Protein AF-A0A259I8E3-F1 (afdb_monomer_lite)

Structure (mmCIF, N/CA/C/O backbone):
data_AF-A0A259I8E3-F1
#
_entry.id   AF-A0A259I8E3-F1
#
loop_
_atom_site.group_PDB
_atom_site.id
_atom_site.type_symbol
_atom_site.label_atom_id
_atom_site.label_alt_id
_atom_site.label_comp_id
_atom_site.label_asym_id
_atom_site.label_entity_id
_atom_site.label_seq_id
_atom_site.pdbx_PDB_ins_code
_atom_site.Cartn_x
_atom_site.Cartn_y
_atom_site.Cartn_z
_atom_site.occupancy
_atom_site.B_iso_or_equiv
_atom_site.auth_seq_id
_atom_site.auth_comp_id
_atom_site.auth_asym_id
_atom_site.auth_atom_id
_atom_site.pdbx_PDB_model_num
ATOM 1 N N . MET A 1 1 ? -25.825 13.264 4.533 1.00 44.47 1 MET A N 1
ATOM 2 C CA . MET A 1 1 ? -25.294 13.518 3.176 1.00 44.47 1 MET A CA 1
ATOM 3 C C . MET A 1 1 ? -23.779 13.577 3.262 1.00 44.47 1 MET A C 1
ATOM 5 O O . MET A 1 1 ? -23.244 14.510 3.837 1.00 44.47 1 MET A O 1
ATOM 9 N N . THR A 1 2 ? -23.098 12.535 2.793 1.00 41.47 2 THR A N 1
ATOM 10 C CA . THR A 1 2 ? -21.630 12.420 2.775 1.00 41.47 2 THR A CA 1
ATOM 11 C C . THR A 1 2 ? -21.203 12.245 1.321 1.00 41.47 2 THR A C 1
ATOM 13 O O . THR A 1 2 ? -21.845 11.453 0.628 1.00 41.47 2 THR A O 1
ATOM 16 N N . PRO A 1 3 ? -20.190 12.980 0.834 1.00 46.59 3 PRO A N 1
ATOM 17 C CA . PRO A 1 3 ? -19.859 13.027 -0.584 1.00 46.59 3 PRO A CA 1
ATOM 18 C C . PRO A 1 3 ? -19.571 11.626 -1.136 1.00 46.59 3 PRO A C 1
ATOM 20 O O . PRO A 1 3 ? -18.893 10.804 -0.517 1.00 46.59 3 PRO A O 1
ATOM 23 N N . SER A 1 4 ? -20.162 11.377 -2.301 1.00 54.19 4 SER A N 1
ATOM 24 C CA . SER A 1 4 ? -20.303 10.119 -3.032 1.00 54.19 4 SER A CA 1
ATOM 25 C C . SER A 1 4 ? -19.005 9.654 -3.699 1.00 54.19 4 SER A C 1
ATOM 27 O O . SER A 1 4 ? -18.951 9.439 -4.911 1.00 54.19 4 SER A O 1
ATOM 29 N N . LEU A 1 5 ? -17.941 9.454 -2.920 1.00 64.31 5 LEU A N 1
ATOM 30 C CA . LEU A 1 5 ? -16.776 8.735 -3.431 1.00 64.31 5 LEU A CA 1
ATOM 31 C C . LEU A 1 5 ? -17.202 7.303 -3.762 1.00 64.31 5 LEU A C 1
ATOM 33 O O . LEU A 1 5 ? -17.514 6.505 -2.875 1.00 64.31 5 LEU A O 1
ATOM 37 N N . LYS A 1 6 ? -17.254 6.988 -5.061 1.00 78.44 6 LYS A N 1
ATOM 38 C CA . LYS A 1 6 ? -17.528 5.631 -5.527 1.00 78.44 6 LYS A CA 1
ATOM 39 C C . LYS A 1 6 ? -16.496 4.679 -4.909 1.00 78.44 6 LYS A C 1
ATOM 41 O O . LYS A 1 6 ? -15.305 4.994 -4.935 1.00 78.44 6 LYS A O 1
ATOM 46 N N . PRO A 1 7 ? -16.917 3.498 -4.423 1.00 77.44 7 PRO A N 1
ATOM 47 C CA . PRO A 1 7 ? -16.015 2.510 -3.824 1.00 77.44 7 PRO A CA 1
ATOM 48 C C . PRO A 1 7 ? -14.822 2.173 -4.731 1.00 77.44 7 PRO A C 1
ATOM 50 O O . PRO A 1 7 ? -13.697 2.019 -4.271 1.00 77.44 7 PRO A O 1
ATOM 53 N N . GLN A 1 8 ? -15.052 2.184 -6.045 1.00 85.38 8 GLN A N 1
ATOM 54 C CA . GLN A 1 8 ? -14.040 1.935 -7.064 1.00 85.38 8 GLN A CA 1
ATOM 55 C C . GLN A 1 8 ? -12.815 2.863 -6.971 1.00 85.38 8 GLN A C 1
ATOM 57 O O . GLN A 1 8 ? -11.714 2.438 -7.310 1.00 85.38 8 GLN A O 1
ATOM 62 N N . HIS A 1 9 ? -12.963 4.107 -6.497 1.00 89.94 9 HIS A N 1
ATOM 63 C CA . HIS A 1 9 ? -11.827 5.025 -6.353 1.00 89.94 9 HIS A CA 1
ATOM 64 C C . HIS A 1 9 ? -10.797 4.519 -5.341 1.00 89.94 9 HIS A C 1
ATOM 66 O O . HIS A 1 9 ? -9.601 4.674 -5.569 1.00 89.94 9 HIS A O 1
ATOM 72 N N . PHE A 1 10 ? -11.238 3.868 -4.261 1.00 91.38 10 PHE A N 1
ATOM 73 C CA . PHE A 1 10 ? -10.323 3.282 -3.284 1.00 91.38 10 PHE A CA 1
ATOM 74 C C . PHE A 1 10 ? -9.588 2.076 -3.867 1.00 91.38 10 PHE A C 1
ATOM 76 O O . PHE A 1 10 ? -8.391 1.926 -3.641 1.00 91.38 10 PHE A O 1
ATOM 83 N N . THR A 1 11 ? -10.260 1.257 -4.682 1.00 92.44 11 THR A N 1
ATOM 84 C CA . THR A 1 11 ? -9.597 0.156 -5.392 1.00 92.44 11 THR A CA 1
ATOM 85 C C . THR A 1 11 ? -8.514 0.664 -6.341 1.00 92.44 11 THR A C 1
ATOM 87 O O . THR A 1 11 ? -7.404 0.137 -6.333 1.00 92.44 11 THR A O 1
ATOM 90 N N . TRP A 1 12 ? -8.806 1.716 -7.113 1.00 93.50 12 TRP A N 1
ATOM 91 C CA . TRP A 1 12 ? -7.814 2.357 -7.979 1.00 93.50 12 TRP A CA 1
ATOM 92 C C . TRP A 1 12 ? -6.649 2.941 -7.183 1.00 93.50 12 TRP A C 1
ATOM 94 O O . TRP A 1 12 ? -5.503 2.753 -7.574 1.00 93.50 12 TRP A O 1
ATOM 104 N N . LEU A 1 13 ? -6.917 3.589 -6.045 1.00 93.81 13 LEU A N 1
ATOM 105 C CA . LEU A 1 13 ? -5.877 4.132 -5.169 1.00 93.81 13 LEU A CA 1
ATOM 106 C C . LEU A 1 13 ? -4.908 3.044 -4.683 1.00 93.81 13 LEU A C 1
ATOM 108 O O . LEU A 1 13 ? -3.696 3.228 -4.757 1.00 93.81 13 LEU A O 1
ATOM 112 N N . ILE A 1 14 ? -5.439 1.903 -4.235 1.00 93.69 14 ILE A N 1
ATOM 113 C CA . ILE A 1 14 ? -4.629 0.757 -3.801 1.00 93.69 14 ILE A CA 1
ATOM 114 C C . ILE A 1 14 ? -3.843 0.190 -4.984 1.00 93.69 14 ILE A C 1
ATOM 116 O O . ILE A 1 14 ? -2.644 -0.054 -4.869 1.00 93.69 14 ILE A O 1
ATOM 120 N N . PHE A 1 15 ? -4.493 0.019 -6.137 1.00 94.25 15 PHE A N 1
ATOM 121 C CA . PHE A 1 15 ? -3.838 -0.466 -7.348 1.00 94.25 15 PHE A CA 1
ATOM 122 C C . PHE A 1 15 ? -2.686 0.449 -7.792 1.00 94.25 15 PHE A C 1
ATOM 124 O O . PHE A 1 15 ? -1.629 -0.047 -8.181 1.00 94.25 15 PHE A O 1
ATOM 131 N N . PHE A 1 16 ? -2.834 1.771 -7.657 1.00 93.50 16 PHE A N 1
ATOM 132 C CA . PHE A 1 16 ? -1.779 2.726 -7.991 1.00 93.50 16 PHE A CA 1
ATOM 133 C C . PHE A 1 16 ? -0.502 2.535 -7.170 1.00 93.50 16 PHE A C 1
ATOM 135 O O . PHE A 1 16 ? 0.575 2.793 -7.701 1.00 93.50 16 PHE A O 1
ATOM 142 N N . CYS A 1 17 ? -0.566 2.030 -5.932 1.00 91.38 17 CYS A N 1
ATOM 143 C CA . CYS A 1 17 ? 0.650 1.687 -5.184 1.00 91.38 17 CYS A CA 1
ATOM 144 C C . CYS A 1 17 ? 1.496 0.630 -5.900 1.00 91.38 17 CYS A C 1
ATOM 146 O O . CYS A 1 17 ? 2.721 0.717 -5.887 1.00 91.38 17 CYS A O 1
ATOM 148 N N . PHE A 1 18 ? 0.849 -0.346 -6.534 1.00 90.75 18 PHE A N 1
ATOM 149 C CA . PHE A 1 18 ? 1.530 -1.406 -7.271 1.00 90.75 18 PHE A CA 1
ATOM 150 C C . PHE A 1 18 ? 1.927 -0.937 -8.667 1.00 90.75 18 PHE A C 1
ATOM 152 O O . PHE A 1 18 ? 3.056 -1.161 -9.086 1.00 90.75 18 PHE A O 1
ATOM 159 N N . LEU A 1 19 ? 1.048 -0.209 -9.359 1.00 90.31 19 LEU A N 1
ATOM 160 C CA . LEU A 1 19 ? 1.354 0.331 -10.683 1.00 90.31 19 LEU A CA 1
ATOM 161 C C . LEU A 1 19 ? 2.549 1.295 -10.654 1.00 90.31 19 LEU A C 1
ATOM 163 O O . LEU A 1 19 ? 3.373 1.281 -11.563 1.00 90.31 19 LEU A O 1
ATOM 167 N N . LEU A 1 20 ? 2.658 2.117 -9.604 1.00 88.69 20 LEU A N 1
ATOM 168 C CA . LEU A 1 20 ? 3.737 3.093 -9.441 1.00 88.69 20 LEU A CA 1
ATOM 169 C C . LEU A 1 20 ? 5.006 2.510 -8.806 1.00 88.69 20 LEU A C 1
ATOM 171 O O . LEU A 1 20 ? 6.003 3.223 -8.693 1.00 88.69 20 LEU A O 1
ATOM 175 N N . PHE A 1 21 ? 4.998 1.229 -8.430 1.00 86.06 21 PHE A N 1
ATOM 176 C CA . PHE A 1 21 ? 6.150 0.526 -7.861 1.00 86.06 21 PHE A CA 1
ATOM 177 C C . PHE A 1 21 ? 7.454 0.647 -8.675 1.00 86.06 21 PHE A C 1
ATOM 179 O O . PHE A 1 21 ? 8.511 0.824 -8.063 1.00 86.06 21 PHE A O 1
ATOM 186 N N . PRO A 1 22 ? 7.436 0.631 -10.024 1.00 82.81 22 PRO A N 1
ATOM 187 C CA . PRO A 1 22 ? 8.652 0.826 -10.813 1.00 82.81 22 PRO A CA 1
ATOM 188 C C . PRO A 1 22 ? 9.291 2.213 -10.598 1.00 82.81 22 PRO A C 1
ATOM 190 O O . PRO A 1 22 ? 10.515 2.360 -10.667 1.00 82.81 22 PRO A O 1
ATOM 193 N N . PHE A 1 23 ? 8.497 3.235 -10.264 1.00 82.62 23 PHE A N 1
ATOM 194 C CA . PHE A 1 23 ? 8.886 4.646 -10.306 1.00 82.62 23 PHE A CA 1
ATOM 195 C C . PHE A 1 23 ? 9.355 5.190 -8.946 1.00 82.62 23 PHE A C 1
ATOM 197 O O . PHE A 1 23 ? 8.720 6.063 -8.361 1.00 82.62 23 PHE A O 1
ATOM 204 N N . LYS A 1 24 ? 10.503 4.715 -8.445 1.00 78.94 24 LYS A N 1
ATOM 205 C CA . LYS A 1 24 ? 11.202 5.236 -7.242 1.00 78.94 24 LYS A CA 1
ATOM 206 C C . LYS A 1 24 ? 10.238 5.593 -6.085 1.00 78.94 24 LYS A C 1
ATOM 208 O O . LYS A 1 24 ? 9.607 4.714 -5.509 1.00 78.94 24 LYS A O 1
ATOM 213 N N . ARG A 1 25 ? 10.137 6.881 -5.726 1.00 81.38 25 ARG A N 1
ATOM 214 C CA . ARG A 1 25 ? 9.323 7.395 -4.608 1.00 81.38 25 ARG A CA 1
ATOM 215 C C . ARG A 1 25 ? 7.849 7.629 -4.947 1.00 81.38 25 ARG A C 1
ATOM 217 O O . ARG A 1 25 ? 7.092 8.000 -4.060 1.00 81.38 25 ARG A O 1
ATOM 224 N N . SER A 1 26 ? 7.406 7.394 -6.179 1.00 86.94 26 SER A N 1
ATOM 225 C CA . SER A 1 26 ? 6.028 7.690 -6.596 1.00 86.94 26 SER A CA 1
ATOM 226 C C . SER A 1 26 ? 4.974 6.920 -5.796 1.00 86.94 26 SER A C 1
ATOM 228 O O . SER A 1 26 ? 3.872 7.424 -5.604 1.00 86.94 26 SER A O 1
ATOM 230 N N . VAL A 1 27 ? 5.320 5.745 -5.256 1.00 87.38 27 VAL A N 1
ATOM 231 C CA . VAL A 1 27 ? 4.448 4.952 -4.367 1.00 87.38 27 VAL A CA 1
ATOM 232 C C . VAL A 1 27 ? 4.122 5.680 -3.059 1.00 87.38 27 VAL A C 1
ATOM 234 O O . VAL A 1 27 ? 3.090 5.407 -2.444 1.00 87.38 27 VAL A O 1
ATOM 237 N N . GLU A 1 28 ? 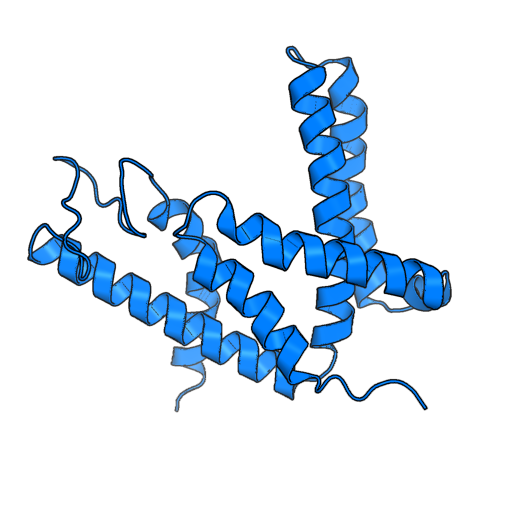4.955 6.630 -2.626 1.00 88.94 28 GLU A N 1
ATOM 238 C CA . GLU A 1 28 ? 4.715 7.377 -1.391 1.00 88.94 28 GLU A CA 1
ATOM 239 C C . GLU A 1 28 ? 3.444 8.231 -1.476 1.00 88.94 28 GLU A C 1
ATOM 241 O O . GLU A 1 28 ? 2.763 8.375 -0.467 1.00 88.94 28 GLU A O 1
ATOM 246 N N . LEU A 1 29 ? 3.069 8.735 -2.657 1.00 91.88 29 LEU A N 1
ATOM 247 C CA . LEU A 1 29 ? 1.869 9.563 -2.828 1.00 91.88 29 LEU A CA 1
ATOM 248 C C . LEU A 1 29 ? 0.561 8.810 -2.532 1.00 91.88 29 LEU A C 1
ATOM 250 O O . LEU A 1 29 ? -0.150 9.221 -1.610 1.00 91.88 29 LEU A O 1
ATOM 254 N N . PRO A 1 30 ? 0.213 7.713 -3.241 1.00 93.75 30 PRO A N 1
ATOM 255 C CA . PRO A 1 30 ? -1.006 6.971 -2.934 1.00 93.75 30 PRO A CA 1
ATOM 256 C C . PRO A 1 30 ? -0.972 6.406 -1.511 1.00 93.75 30 PRO A C 1
ATOM 258 O O . PRO A 1 30 ? -1.994 6.401 -0.828 1.00 93.75 30 PRO A O 1
ATOM 261 N N . LEU A 1 31 ? 0.209 6.023 -1.016 1.00 94.06 31 LEU A N 1
ATOM 262 C CA . LEU A 1 31 ? 0.365 5.566 0.357 1.00 94.06 31 LEU A CA 1
ATOM 263 C C . LEU A 1 31 ? 0.031 6.659 1.381 1.00 94.06 31 LEU A C 1
ATOM 265 O O . LEU A 1 31 ? -0.709 6.386 2.320 1.00 94.06 31 LEU A O 1
ATOM 269 N N . LEU A 1 32 ? 0.532 7.885 1.206 1.00 94.50 32 LEU A N 1
ATOM 270 C CA . LEU A 1 32 ? 0.233 9.011 2.096 1.00 94.50 32 LEU A CA 1
ATOM 271 C C . LEU A 1 32 ? -1.264 9.328 2.112 1.00 94.50 32 LEU A C 1
ATOM 273 O O . LEU A 1 32 ? -1.829 9.541 3.185 1.00 94.50 32 LEU A O 1
ATOM 277 N N . ILE A 1 33 ? -1.921 9.291 0.949 1.00 95.50 33 ILE A N 1
ATOM 278 C CA . ILE A 1 33 ? -3.377 9.468 0.853 1.00 95.50 33 ILE A CA 1
ATOM 279 C C . ILE A 1 33 ? -4.094 8.383 1.668 1.00 95.50 33 ILE A C 1
ATOM 281 O O . ILE A 1 33 ? -4.995 8.694 2.451 1.00 95.50 33 ILE A O 1
ATOM 285 N N . MET A 1 34 ? -3.671 7.119 1.546 1.00 96.12 34 MET A N 1
ATOM 286 C CA . MET A 1 34 ? -4.249 6.020 2.325 1.00 96.12 34 MET A CA 1
ATOM 287 C C . MET A 1 34 ? -3.981 6.152 3.825 1.00 96.12 34 MET A C 1
ATOM 289 O O . MET A 1 34 ? -4.875 5.888 4.623 1.00 96.12 34 MET A O 1
ATOM 293 N N . THR A 1 35 ? -2.787 6.589 4.227 1.00 96.69 35 THR A N 1
ATOM 294 C CA . THR A 1 35 ? -2.441 6.843 5.631 1.00 96.69 35 THR A CA 1
ATOM 295 C C . THR A 1 35 ? -3.343 7.914 6.235 1.00 96.69 35 THR A C 1
ATOM 297 O O . THR A 1 35 ? -3.895 7.703 7.314 1.00 96.69 35 THR A O 1
ATOM 300 N N . ILE A 1 36 ? -3.528 9.044 5.545 1.00 96.50 36 ILE A N 1
ATOM 301 C CA . ILE A 1 36 ? -4.415 10.118 6.008 1.00 96.50 36 ILE A CA 1
ATOM 302 C C . ILE A 1 36 ? -5.849 9.592 6.109 1.00 96.50 36 ILE A C 1
ATOM 304 O O . ILE A 1 36 ? -6.494 9.760 7.142 1.00 96.50 36 ILE A O 1
ATOM 308 N N . GLY A 1 37 ? -6.332 8.894 5.077 1.00 94.94 37 GLY A N 1
ATOM 309 C CA . GLY A 1 37 ? -7.673 8.314 5.082 1.00 94.94 37 GLY A CA 1
ATOM 310 C C . GLY A 1 37 ? -7.882 7.307 6.216 1.00 94.94 37 GLY A C 1
ATOM 311 O O . GLY A 1 37 ? -8.893 7.370 6.910 1.00 94.94 37 GLY A O 1
ATOM 312 N N . GLY A 1 38 ? -6.912 6.431 6.475 1.00 95.06 38 GLY A N 1
ATOM 313 C CA . GLY A 1 38 ? -6.944 5.488 7.591 1.00 95.06 38 GLY A CA 1
ATOM 314 C C . GLY A 1 38 ? -6.938 6.167 8.958 1.00 95.06 38 GLY A C 1
ATOM 315 O O . GLY A 1 38 ? -7.687 5.761 9.843 1.00 95.06 38 GLY A O 1
ATOM 316 N N . GLY A 1 39 ? -6.167 7.247 9.116 1.00 95.88 39 GLY A N 1
ATOM 317 C CA . GLY A 1 39 ? -6.193 8.089 10.313 1.00 95.88 39 GLY A CA 1
ATOM 318 C C . GLY A 1 39 ? -7.556 8.750 10.541 1.00 95.88 39 GLY A C 1
ATOM 319 O O . GLY A 1 39 ? -8.075 8.723 11.656 1.00 95.88 39 GLY A O 1
ATOM 320 N N . VAL A 1 40 ? -8.184 9.270 9.482 1.00 95.19 40 VAL A N 1
ATOM 321 C CA . VAL A 1 40 ? -9.541 9.840 9.543 1.00 95.19 40 VAL A CA 1
ATOM 322 C C . VAL A 1 40 ? -10.572 8.776 9.926 1.00 95.19 40 VAL A C 1
ATOM 324 O O . VAL A 1 40 ? -11.438 9.038 10.760 1.00 95.19 40 VAL A O 1
ATOM 327 N N . LEU A 1 41 ? -10.482 7.567 9.360 1.00 93.31 41 LEU A N 1
ATOM 328 C CA . LEU A 1 41 ? -11.362 6.447 9.712 1.00 93.31 41 LEU A CA 1
ATOM 329 C C . LEU A 1 41 ? -11.188 6.039 11.178 1.00 93.31 41 LEU A C 1
ATOM 331 O O . LEU A 1 41 ? -12.181 5.869 11.886 1.00 93.31 41 LEU A O 1
ATOM 335 N N . LEU A 1 42 ? -9.941 5.939 11.642 1.00 94.19 42 LEU A N 1
ATOM 336 C CA . LEU A 1 42 ? -9.615 5.620 13.027 1.00 94.19 42 LEU A CA 1
ATOM 337 C C . LEU A 1 42 ? -10.183 6.665 13.993 1.00 94.19 42 LEU A C 1
ATOM 339 O O . LEU A 1 42 ? -10.787 6.298 14.997 1.00 94.19 42 LEU A O 1
ATOM 343 N N . TYR A 1 43 ? -10.052 7.954 13.671 1.00 94.62 43 TYR A N 1
ATOM 344 C CA . TYR A 1 43 ? -10.626 9.038 14.468 1.00 94.62 43 TYR A CA 1
ATOM 345 C C . TYR A 1 43 ? -12.162 9.003 14.475 1.00 94.62 43 TYR A C 1
ATOM 347 O O . TYR A 1 43 ? -12.783 9.156 15.523 1.00 94.62 43 TYR A O 1
ATOM 355 N N . LYS A 1 44 ? -12.785 8.756 13.315 1.00 93.19 44 LYS A N 1
ATOM 356 C CA . LYS A 1 44 ? -14.244 8.779 13.148 1.00 93.19 44 LYS A CA 1
ATOM 357 C C . LYS A 1 44 ? -14.951 7.600 13.819 1.00 93.19 44 LYS A C 1
ATOM 359 O O . LYS A 1 44 ? -16.000 7.790 14.426 1.00 93.19 44 LYS A O 1
ATOM 364 N N . TYR A 1 45 ? -14.429 6.386 13.654 1.00 91.06 45 TYR A N 1
ATOM 365 C CA . TYR A 1 45 ? -15.073 5.160 14.142 1.00 91.06 45 TYR A CA 1
ATOM 366 C C . TYR A 1 45 ? -14.506 4.681 15.485 1.00 91.06 45 TYR A C 1
ATOM 368 O O . TYR A 1 45 ? -15.177 3.940 16.207 1.00 91.06 45 TYR A O 1
ATOM 376 N N . GLY A 1 46 ? -13.294 5.111 15.853 1.00 90.12 46 GLY A N 1
ATOM 377 C CA . GLY A 1 46 ? -12.695 4.877 17.164 1.00 90.12 46 GLY A CA 1
ATOM 378 C C . GLY A 1 46 ? -12.749 3.412 17.600 1.00 90.12 46 GLY A C 1
ATOM 379 O O . GLY A 1 46 ? -12.330 2.507 16.879 1.00 90.12 46 GLY A O 1
ATOM 380 N N . ARG A 1 47 ? -13.302 3.167 18.797 1.00 88.75 47 ARG A N 1
ATOM 381 C CA . ARG A 1 47 ? -13.404 1.820 19.387 1.00 88.75 47 ARG A CA 1
ATOM 382 C C . ARG A 1 47 ? -14.260 0.852 18.572 1.00 88.75 47 ARG A C 1
ATOM 384 O O . ARG A 1 47 ? -13.965 -0.337 18.599 1.00 88.75 47 ARG A O 1
ATOM 391 N N . ALA A 1 48 ? -15.280 1.332 17.858 1.00 89.06 48 ALA A N 1
ATOM 392 C CA . ALA A 1 48 ? -16.130 0.470 17.036 1.00 89.06 48 ALA A CA 1
ATOM 393 C C . ALA A 1 48 ? -15.325 -0.176 15.900 1.00 89.06 48 ALA A C 1
ATOM 395 O O . ALA A 1 48 ? -15.531 -1.339 15.575 1.00 89.06 48 ALA A O 1
ATOM 396 N N . PHE A 1 49 ? -14.330 0.536 15.367 1.00 89.06 49 PHE A N 1
ATOM 397 C CA . PHE A 1 49 ? -13.469 0.006 14.315 1.00 89.06 49 PHE A CA 1
ATOM 398 C C . PHE A 1 49 ? -12.621 -1.179 14.791 1.00 89.06 49 PHE A C 1
ATOM 400 O O . PHE A 1 49 ? -12.451 -2.153 14.070 1.00 89.06 49 PHE A O 1
ATOM 407 N N . PHE A 1 50 ? -12.168 -1.149 16.045 1.00 91.00 50 PHE A N 1
ATOM 408 C CA . PHE A 1 50 ? -11.465 -2.269 16.673 1.00 91.00 50 PHE A CA 1
ATOM 409 C C . PHE A 1 50 ? -12.387 -3.412 17.096 1.00 91.00 50 PHE A C 1
ATOM 411 O O . PHE A 1 50 ? -11.900 -4.371 17.684 1.00 91.00 50 PHE A O 1
ATOM 418 N N . GLN A 1 51 ? -13.701 -3.338 16.878 1.00 91.94 51 GLN A N 1
ATOM 419 C CA . GLN A 1 51 ? -14.587 -4.487 17.086 1.00 91.94 51 GLN A CA 1
ATOM 420 C C . GLN A 1 51 ? -14.635 -5.400 15.860 1.00 91.94 51 GLN A C 1
ATOM 422 O O . GLN A 1 51 ? -14.872 -6.596 16.018 1.00 91.94 51 GLN A O 1
ATOM 427 N N . GLU A 1 52 ? -14.311 -4.866 14.681 1.00 93.62 52 GLU A N 1
ATOM 428 C CA . GLU A 1 52 ? -14.223 -5.633 13.445 1.00 93.62 52 GLU A CA 1
ATOM 429 C C . GLU A 1 52 ? -13.114 -6.698 13.535 1.00 93.62 52 GLU A C 1
ATOM 431 O O . GLU A 1 52 ? -11.949 -6.354 13.779 1.00 93.62 52 GLU A O 1
ATOM 436 N N . PRO A 1 53 ? -13.423 -7.991 13.311 1.00 94.19 53 PRO A N 1
ATOM 437 C CA . PRO A 1 53 ? -12.444 -9.074 13.421 1.00 94.19 53 PRO A CA 1
ATOM 438 C C . PRO A 1 53 ? -11.208 -8.875 12.536 1.00 94.19 53 PRO A C 1
ATOM 440 O O . PRO A 1 53 ? -10.088 -9.142 12.972 1.00 94.19 53 PRO A O 1
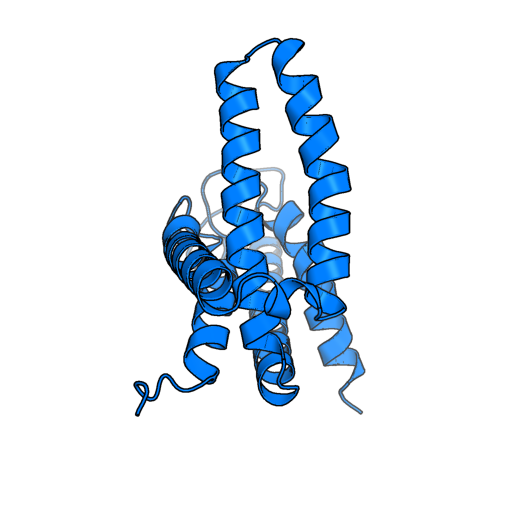ATOM 443 N N . ALA A 1 54 ? -11.396 -8.354 11.318 1.00 94.00 54 ALA A N 1
ATOM 444 C CA . ALA A 1 54 ? -10.305 -8.085 10.382 1.00 94.00 54 ALA A CA 1
ATOM 445 C C . ALA A 1 54 ? -9.344 -7.008 10.910 1.00 94.00 54 ALA A C 1
ATOM 447 O O . ALA A 1 54 ? -8.127 -7.177 10.841 1.00 94.00 54 ALA A O 1
ATOM 448 N N . VAL A 1 55 ? -9.886 -5.930 11.491 1.00 95.44 55 VAL A N 1
ATOM 449 C CA . VAL A 1 55 ? -9.084 -4.860 12.098 1.00 95.44 55 VAL A CA 1
ATOM 450 C C . VAL A 1 55 ? -8.345 -5.390 13.320 1.00 95.44 55 VAL A C 1
ATOM 452 O O . VAL A 1 55 ? -7.147 -5.164 13.432 1.00 95.44 55 VAL A O 1
ATOM 455 N N . ARG A 1 56 ? -9.006 -6.162 14.193 1.00 95.56 56 ARG 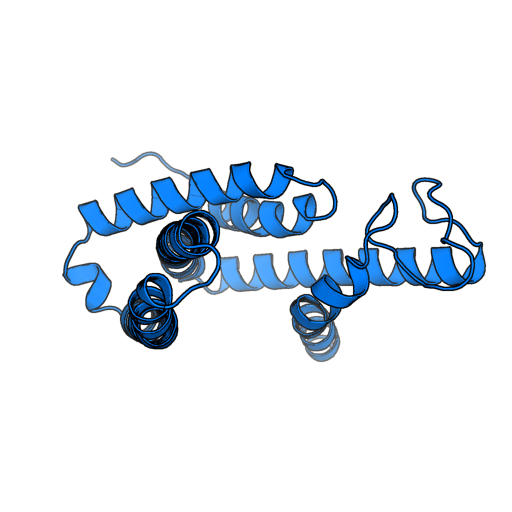A N 1
ATOM 456 C CA . ARG A 1 56 ? -8.363 -6.771 15.372 1.00 95.56 56 ARG A CA 1
ATOM 457 C C . ARG A 1 56 ? -7.170 -7.638 15.001 1.00 95.56 56 ARG A C 1
ATOM 459 O O . ARG A 1 56 ? -6.099 -7.470 15.578 1.00 95.56 56 ARG A O 1
ATOM 466 N N . LEU A 1 57 ? -7.357 -8.552 14.049 1.00 96.56 57 LEU A N 1
ATOM 467 C CA . LEU A 1 57 ? -6.289 -9.437 13.596 1.00 96.56 57 LEU A CA 1
ATOM 468 C C . LEU A 1 57 ? -5.134 -8.627 12.999 1.00 96.56 57 LEU A C 1
ATOM 470 O O . LEU A 1 57 ? -3.979 -8.862 13.342 1.00 96.56 57 LEU A O 1
ATOM 474 N N . PHE A 1 58 ? -5.440 -7.640 12.157 1.00 96.75 58 PHE A N 1
ATOM 475 C CA . PHE A 1 58 ? -4.423 -6.782 11.561 1.00 96.75 58 PHE A CA 1
ATOM 476 C C . PHE A 1 58 ? -3.653 -5.963 12.606 1.00 96.75 58 PHE A C 1
ATOM 478 O O . PHE A 1 58 ? -2.426 -5.919 12.561 1.00 96.75 58 PHE A O 1
ATOM 485 N N . THR A 1 59 ? -4.341 -5.369 13.586 1.00 96.38 59 THR A N 1
ATOM 486 C CA . THR A 1 59 ? -3.712 -4.651 14.704 1.00 96.38 59 THR A CA 1
ATOM 487 C C . THR A 1 59 ? -2.849 -5.576 15.558 1.00 96.38 59 THR A C 1
ATOM 489 O O . THR A 1 59 ? -1.764 -5.168 15.963 1.00 96.38 59 THR A O 1
ATOM 492 N N . LEU A 1 60 ? -3.285 -6.814 15.809 1.00 97.00 60 LEU A N 1
ATOM 493 C CA . LEU A 1 60 ? -2.500 -7.797 16.554 1.00 97.00 60 LEU A CA 1
ATOM 494 C C . LEU A 1 60 ? -1.203 -8.143 15.813 1.00 97.00 60 LEU A C 1
ATOM 496 O O . LEU A 1 60 ? -0.127 -8.046 16.395 1.00 97.00 60 LEU A O 1
ATOM 500 N N . LEU A 1 61 ? -1.292 -8.478 14.522 1.00 97.25 61 LEU A N 1
ATOM 501 C CA . LEU A 1 61 ? -0.123 -8.777 13.689 1.00 97.25 61 LEU A CA 1
ATOM 502 C C . LEU A 1 61 ? 0.831 -7.583 13.603 1.00 97.25 61 LEU A C 1
ATOM 504 O O . LEU A 1 61 ? 2.045 -7.745 13.721 1.00 97.25 61 LEU A O 1
ATOM 508 N N . PHE A 1 62 ? 0.281 -6.376 13.454 1.00 97.06 62 PHE A N 1
ATOM 509 C CA . PHE A 1 62 ? 1.059 -5.147 13.507 1.00 97.06 62 PHE A CA 1
ATOM 510 C C . PHE A 1 62 ? 1.789 -5.008 14.846 1.00 97.06 62 PHE A C 1
ATOM 512 O O . PHE A 1 62 ? 2.993 -4.777 14.846 1.00 97.06 62 PHE A O 1
ATOM 519 N N . ALA A 1 63 ? 1.105 -5.195 15.978 1.00 97.00 63 ALA A N 1
ATOM 520 C CA . ALA A 1 63 ? 1.712 -5.088 17.302 1.00 97.00 63 ALA A CA 1
ATOM 521 C C . ALA A 1 63 ? 2.823 -6.129 17.518 1.00 97.00 63 ALA A C 1
ATOM 523 O O . ALA A 1 63 ? 3.874 -5.787 18.056 1.00 97.00 63 ALA A O 1
ATOM 524 N N . CYS A 1 64 ? 2.635 -7.363 17.037 1.00 97.00 64 CYS A N 1
ATOM 525 C CA . CYS A 1 64 ? 3.647 -8.421 17.097 1.00 97.00 64 CYS A CA 1
ATOM 526 C C . CYS A 1 64 ? 4.940 -8.073 16.346 1.00 97.00 64 CYS A C 1
ATOM 528 O O . CYS A 1 64 ? 5.992 -8.593 16.700 1.00 97.00 64 CYS A O 1
ATOM 530 N N . ILE A 1 65 ? 4.884 -7.204 15.334 1.00 95.12 65 ILE A N 1
ATOM 531 C CA . ILE A 1 65 ? 6.065 -6.752 14.581 1.00 95.12 65 ILE A CA 1
ATOM 532 C C . ILE A 1 65 ? 6.599 -5.430 15.146 1.00 95.12 65 ILE A C 1
ATOM 534 O O . ILE A 1 65 ? 7.804 -5.247 15.310 1.00 95.12 65 ILE A O 1
ATOM 538 N N . TRP A 1 66 ? 5.700 -4.498 15.448 1.00 96.69 66 TRP A N 1
ATOM 539 C CA . TRP A 1 66 ? 6.039 -3.130 15.812 1.00 96.69 66 TRP A CA 1
ATOM 540 C C . TRP A 1 66 ? 6.569 -3.004 17.241 1.00 96.69 66 TRP A C 1
ATOM 542 O O . TRP A 1 66 ? 7.500 -2.237 17.466 1.00 96.69 66 TRP A O 1
ATOM 552 N N . LEU A 1 67 ? 6.035 -3.770 18.203 1.00 96.12 67 LEU A N 1
ATOM 553 C CA . LEU A 1 67 ? 6.515 -3.722 19.588 1.00 96.12 67 LEU A CA 1
ATOM 554 C C . LEU A 1 67 ? 7.965 -4.216 19.718 1.00 96.12 67 LEU A C 1
ATOM 556 O O . LEU A 1 67 ? 8.764 -3.475 20.293 1.00 96.12 67 LEU A O 1
ATOM 560 N N . PRO A 1 68 ? 8.364 -5.381 19.159 1.00 94.06 68 PRO A N 1
ATOM 561 C CA . PRO A 1 68 ? 9.771 -5.776 19.159 1.00 94.06 68 PRO A CA 1
ATOM 562 C C . PRO A 1 68 ? 10.658 -4.746 18.465 1.00 94.06 68 PRO A C 1
ATOM 564 O O . PRO A 1 68 ? 11.704 -4.391 18.992 1.00 94.06 68 PRO A O 1
ATOM 567 N N . MET A 1 69 ? 10.210 -4.200 17.329 1.00 92.62 69 MET A N 1
ATOM 568 C CA . MET A 1 69 ? 10.955 -3.169 16.609 1.00 92.62 69 MET A CA 1
ATOM 569 C C . MET A 1 69 ? 11.203 -1.928 17.469 1.00 92.62 69 MET A C 1
ATOM 571 O O . MET A 1 69 ? 12.322 -1.428 17.487 1.00 92.62 69 MET A O 1
ATOM 575 N N . LEU A 1 70 ? 10.185 -1.452 18.193 1.00 93.44 70 LEU A N 1
ATOM 576 C CA . LEU A 1 70 ? 10.291 -0.300 19.087 1.00 93.44 70 LEU A CA 1
ATOM 577 C C . LEU A 1 70 ? 11.306 -0.550 20.208 1.00 93.44 70 LEU A C 1
ATOM 579 O O . LEU A 1 70 ? 12.142 0.310 20.473 1.00 93.44 70 LEU A O 1
ATOM 583 N N . LEU A 1 71 ? 11.250 -1.731 20.829 1.00 93.06 71 LEU A N 1
ATOM 584 C CA . LEU A 1 71 ? 12.190 -2.130 21.878 1.00 93.06 71 LEU A CA 1
ATOM 585 C C . LEU A 1 71 ? 13.620 -2.260 21.337 1.00 93.06 71 LEU A C 1
ATOM 587 O O . LEU A 1 71 ? 14.569 -1.892 22.017 1.00 93.06 71 LEU A O 1
ATOM 591 N N . SER A 1 72 ? 13.786 -2.717 20.095 1.00 91.62 72 SER A N 1
ATOM 592 C CA . SER A 1 72 ? 15.099 -2.845 19.459 1.00 91.62 72 SER A CA 1
ATOM 593 C C . SER A 1 72 ? 15.722 -1.512 19.027 1.00 91.62 72 SER A C 1
ATOM 595 O O . SER A 1 72 ? 16.917 -1.482 18.745 1.00 91.62 72 SER A O 1
ATOM 597 N N . VAL A 1 73 ? 14.977 -0.397 18.977 1.00 90.12 73 VAL A N 1
ATOM 598 C CA . VAL A 1 73 ? 15.555 0.904 18.577 1.00 90.12 73 VAL A CA 1
ATOM 599 C C . VAL A 1 73 ? 16.639 1.362 19.549 1.00 90.12 73 VAL A C 1
ATOM 601 O O . VAL A 1 73 ? 17.647 1.916 19.105 1.00 90.12 73 VAL A O 1
ATOM 604 N N . THR A 1 74 ? 16.463 1.125 20.850 1.00 86.75 74 THR A N 1
ATOM 605 C CA . THR A 1 74 ? 17.409 1.586 21.879 1.00 86.75 74 THR A CA 1
ATOM 606 C C . THR A 1 74 ? 18.762 0.888 21.803 1.00 86.75 74 THR A C 1
ATOM 608 O O . THR A 1 74 ? 19.754 1.473 22.218 1.00 86.75 74 THR A O 1
ATOM 611 N N . ASP A 1 75 ? 18.800 -0.325 21.252 1.00 87.62 75 ASP A N 1
ATOM 612 C CA . ASP A 1 75 ? 20.011 -1.141 21.092 1.00 87.62 75 ASP A CA 1
ATOM 613 C C . ASP A 1 75 ? 20.551 -1.116 19.648 1.00 87.62 75 ASP A C 1
ATOM 615 O O . ASP A 1 75 ? 21.414 -1.895 19.250 1.00 87.62 75 ASP A O 1
ATOM 619 N N . SER A 1 76 ? 20.015 -0.231 18.803 1.00 88.31 76 SER A N 1
ATOM 620 C CA . SER A 1 76 ? 20.406 -0.182 17.396 1.00 88.31 76 SER A CA 1
ATOM 621 C C . SER A 1 76 ? 21.665 0.659 17.167 1.00 88.31 76 SER A C 1
ATOM 623 O O . SER A 1 76 ? 21.815 1.752 17.710 1.00 88.31 76 SER A O 1
ATOM 625 N N . TYR A 1 77 ? 22.544 0.174 16.282 1.00 86.19 77 TYR A N 1
ATOM 626 C CA . TYR A 1 77 ? 23.776 0.870 15.883 1.00 86.19 77 TYR A CA 1
ATOM 627 C C . TYR A 1 77 ? 23.512 2.274 15.302 1.00 86.19 77 TYR A C 1
ATOM 629 O O . TYR A 1 77 ? 24.261 3.211 15.562 1.00 86.19 77 TYR A O 1
ATOM 637 N N . ASP A 1 78 ? 22.421 2.430 14.543 1.00 89.12 78 ASP A N 1
ATOM 638 C CA . ASP A 1 78 ? 21.946 3.718 14.027 1.00 89.12 78 ASP A CA 1
ATOM 639 C C . ASP A 1 78 ? 20.505 3.967 14.488 1.00 89.12 78 ASP A C 1
ATOM 641 O O . ASP A 1 78 ? 19.525 3.603 13.826 1.00 89.12 78 ASP A O 1
ATOM 645 N N . VAL A 1 79 ? 20.385 4.615 15.646 1.00 87.44 79 VAL A N 1
ATOM 646 C CA . VAL A 1 79 ? 19.103 4.944 16.283 1.00 87.44 79 VAL A CA 1
ATOM 647 C C . VAL A 1 79 ? 18.233 5.833 15.393 1.00 87.44 79 VAL A C 1
ATOM 649 O O . VAL A 1 79 ? 17.012 5.675 15.375 1.00 87.44 79 VAL A O 1
ATOM 652 N N . LYS A 1 80 ? 18.828 6.742 14.605 1.00 87.44 80 LYS A N 1
ATOM 653 C CA . LYS A 1 80 ? 18.064 7.640 13.722 1.00 87.44 80 LYS A CA 1
ATOM 654 C C . LYS A 1 80 ? 17.393 6.849 12.605 1.00 87.44 80 LYS A C 1
ATOM 656 O O . LYS A 1 80 ? 16.200 7.024 12.353 1.00 87.44 80 LYS A O 1
ATOM 661 N N . LYS A 1 81 ? 18.139 5.954 11.959 1.00 84.06 81 LYS A N 1
ATOM 662 C CA . LYS A 1 81 ? 17.614 5.099 10.889 1.00 84.06 81 LYS A CA 1
ATOM 663 C C . LYS A 1 81 ? 16.579 4.098 11.412 1.00 84.06 81 LYS A C 1
ATOM 665 O O . LYS A 1 81 ? 15.526 3.915 10.792 1.00 84.06 81 LYS A O 1
ATOM 670 N N . SER A 1 82 ? 16.833 3.498 12.572 1.00 84.00 82 SER A N 1
ATOM 671 C CA . SER A 1 82 ? 15.915 2.540 13.202 1.00 84.00 82 SER A CA 1
ATOM 672 C C . SER A 1 82 ? 14.625 3.212 13.675 1.00 84.00 82 SER A C 1
ATOM 674 O O . SER A 1 82 ? 13.533 2.730 13.373 1.00 84.00 82 SER A O 1
ATOM 676 N N . GLY A 1 83 ? 14.723 4.387 14.302 1.00 86.75 83 GLY A N 1
ATOM 677 C CA . GLY A 1 83 ? 13.565 5.202 14.674 1.00 86.75 83 GLY A CA 1
ATOM 678 C C . GLY A 1 83 ? 12.732 5.631 13.461 1.00 86.75 83 GLY A C 1
ATOM 679 O O . GLY A 1 83 ? 11.503 5.570 13.498 1.00 86.75 83 GLY A O 1
ATOM 680 N N . GLY A 1 84 ? 13.385 5.966 12.342 1.00 89.88 84 GLY A N 1
ATOM 681 C CA . GLY A 1 84 ? 12.701 6.219 11.071 1.00 89.88 84 GLY A CA 1
ATOM 682 C C . GLY A 1 84 ? 11.853 5.028 10.611 1.00 89.88 84 GLY A C 1
ATOM 683 O O . GLY A 1 84 ? 10.711 5.206 10.188 1.00 89.88 84 GLY A O 1
ATOM 684 N N . THR A 1 85 ? 12.365 3.806 10.763 1.00 88.88 85 THR A N 1
ATOM 685 C CA . THR A 1 85 ? 11.638 2.575 10.406 1.00 88.88 85 THR A CA 1
ATOM 686 C C . THR A 1 85 ? 10.390 2.382 11.270 1.00 88.88 85 THR A C 1
ATOM 688 O O . THR A 1 85 ? 9.314 2.113 10.735 1.00 88.88 85 THR A O 1
ATOM 691 N N . VAL A 1 86 ? 10.485 2.615 12.582 1.00 92.56 86 VAL A N 1
ATOM 692 C CA . VAL A 1 86 ? 9.336 2.535 13.505 1.00 92.56 86 VAL A CA 1
ATOM 693 C C . VAL A 1 86 ? 8.199 3.467 13.079 1.00 92.56 86 VAL A C 1
ATOM 695 O O . VAL A 1 86 ? 7.034 3.060 13.079 1.00 92.56 86 VAL A O 1
ATOM 698 N N . LEU A 1 87 ? 8.522 4.697 12.665 1.00 91.88 87 LEU A N 1
ATOM 699 C CA . LEU A 1 87 ? 7.532 5.664 12.178 1.00 91.88 87 LEU A CA 1
ATOM 700 C C . LEU A 1 87 ? 6.917 5.244 10.837 1.00 91.88 87 LEU A C 1
ATOM 702 O O . LEU A 1 87 ? 5.710 5.383 10.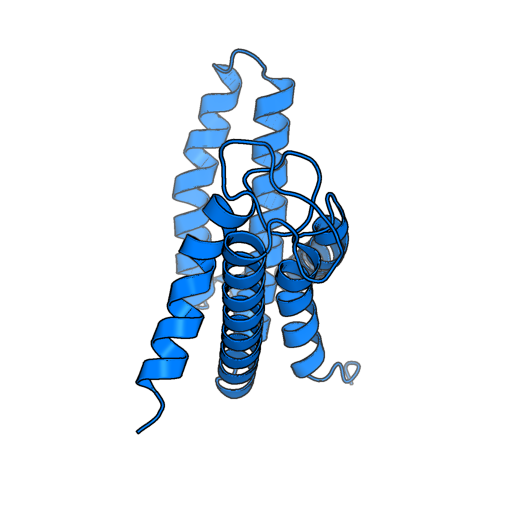628 1.00 91.88 87 LEU A O 1
ATOM 706 N N . VAL A 1 88 ? 7.725 4.684 9.934 1.00 92.88 88 VAL A N 1
ATOM 707 C CA . VAL A 1 88 ? 7.243 4.160 8.648 1.00 92.88 88 VAL A CA 1
ATOM 708 C C . VAL A 1 88 ? 6.218 3.040 8.855 1.00 92.88 88 VAL A C 1
ATOM 710 O O . VAL A 1 88 ? 5.221 2.985 8.134 1.00 92.88 88 VAL A O 1
ATOM 713 N N . PHE A 1 89 ? 6.393 2.191 9.867 1.00 94.75 89 PHE A N 1
ATOM 714 C CA . PHE A 1 89 ? 5.433 1.129 10.173 1.00 94.75 89 PHE A CA 1
ATOM 715 C C . PHE A 1 89 ? 4.087 1.664 10.679 1.00 94.75 89 PHE A C 1
ATOM 717 O O . PHE A 1 89 ? 3.048 1.121 10.308 1.00 94.75 89 PHE A O 1
ATOM 724 N N . ILE A 1 90 ? 4.067 2.773 11.428 1.00 95.62 90 ILE A N 1
ATOM 725 C CA . ILE A 1 90 ? 2.811 3.452 11.804 1.00 95.62 90 ILE A CA 1
ATOM 726 C C . ILE A 1 90 ? 2.073 3.935 10.549 1.00 95.62 90 ILE A C 1
ATOM 728 O O . ILE A 1 90 ? 0.859 3.764 10.423 1.00 95.62 90 ILE A O 1
ATOM 732 N N . ARG A 1 91 ? 2.809 4.494 9.579 1.00 94.75 91 ARG A N 1
ATOM 733 C CA . ARG A 1 91 ? 2.242 4.923 8.292 1.00 94.75 91 ARG A CA 1
ATOM 734 C C . ARG A 1 91 ? 1.586 3.755 7.547 1.00 94.75 91 ARG A C 1
ATOM 736 O O . ARG A 1 91 ? 0.470 3.909 7.043 1.00 94.75 91 ARG A O 1
ATOM 743 N N . PHE A 1 92 ? 2.252 2.598 7.504 1.00 94.75 92 PHE A N 1
ATOM 744 C CA . PHE A 1 92 ? 1.714 1.378 6.892 1.00 94.75 92 PHE A CA 1
ATOM 745 C C . PHE A 1 92 ? 0.500 0.826 7.638 1.00 94.75 92 PHE A C 1
ATOM 747 O O . PHE A 1 92 ? -0.457 0.402 6.993 1.00 94.75 92 PHE A O 1
ATOM 754 N N . TYR A 1 93 ? 0.497 0.887 8.969 1.00 96.75 93 TYR A N 1
ATOM 755 C CA . TYR A 1 93 ? -0.654 0.489 9.773 1.00 96.75 93 TYR A CA 1
ATOM 756 C C . TYR A 1 93 ? -1.899 1.302 9.412 1.00 96.75 93 TYR A C 1
ATOM 758 O O . TYR A 1 93 ? -2.930 0.729 9.067 1.00 96.75 93 TYR A O 1
ATOM 766 N N . LEU A 1 94 ? -1.791 2.634 9.393 1.00 97.00 94 LEU A N 1
ATOM 767 C CA . LEU A 1 94 ? -2.914 3.500 9.025 1.00 97.00 94 LEU A CA 1
ATOM 768 C C . LEU A 1 94 ? -3.391 3.243 7.590 1.00 97.00 94 LEU A C 1
ATOM 770 O O . LEU A 1 94 ? -4.591 3.131 7.360 1.00 97.00 94 LEU A O 1
ATOM 774 N N . ALA A 1 95 ? -2.478 3.079 6.631 1.00 96.88 95 ALA A N 1
ATOM 775 C CA . ALA A 1 95 ? -2.866 2.720 5.267 1.00 96.88 95 ALA A CA 1
ATOM 776 C C . ALA A 1 95 ? -3.614 1.372 5.219 1.00 96.88 95 ALA A C 1
ATOM 778 O O . ALA A 1 95 ? -4.639 1.259 4.549 1.00 96.88 95 ALA A O 1
ATOM 779 N N . GLY A 1 96 ? -3.159 0.375 5.985 1.00 95.88 96 GLY A N 1
ATOM 780 C CA . GLY A 1 96 ? -3.812 -0.929 6.104 1.00 95.88 96 GLY A CA 1
ATOM 781 C C . GLY A 1 96 ? -5.237 -0.854 6.653 1.00 95.88 96 GLY A C 1
ATOM 782 O O . GLY A 1 96 ? -6.121 -1.538 6.142 1.00 95.88 96 GLY A O 1
ATOM 783 N N . LEU A 1 97 ? -5.501 0.035 7.617 1.00 95.44 97 LEU A N 1
ATOM 784 C CA . LEU A 1 97 ? -6.857 0.277 8.125 1.00 95.44 97 LEU A CA 1
ATOM 785 C C . LEU A 1 97 ? -7.815 0.741 7.020 1.00 95.44 97 LEU A C 1
ATOM 787 O O . LEU A 1 97 ? -8.943 0.253 6.930 1.00 95.44 97 LEU A O 1
ATOM 791 N N . LEU A 1 98 ? -7.359 1.649 6.152 1.00 95.12 98 LEU A N 1
ATOM 792 C CA . LEU A 1 98 ? -8.151 2.081 5.004 1.00 95.12 98 LEU A CA 1
ATOM 793 C C . LEU A 1 98 ? -8.362 0.946 4.004 1.00 95.12 98 LEU A C 1
ATOM 795 O O . LEU A 1 98 ? -9.464 0.812 3.482 1.00 95.12 98 LEU A O 1
ATOM 799 N N . ILE A 1 99 ? -7.343 0.121 3.753 1.00 95.00 99 ILE A N 1
ATOM 800 C CA . ILE A 1 99 ? -7.456 -1.029 2.847 1.00 95.00 99 ILE A CA 1
ATOM 801 C C . ILE A 1 99 ? -8.514 -2.010 3.356 1.00 95.00 99 ILE A C 1
ATOM 803 O O . ILE A 1 99 ? -9.384 -2.400 2.582 1.00 95.00 99 ILE A O 1
ATOM 807 N N . ILE A 1 100 ? -8.491 -2.364 4.645 1.00 94.00 100 ILE A N 1
ATOM 808 C CA . ILE A 1 100 ? -9.486 -3.264 5.251 1.00 94.00 100 ILE A CA 1
ATOM 809 C C . ILE A 1 100 ? -10.892 -2.695 5.073 1.00 94.00 100 ILE A C 1
ATOM 811 O O . ILE A 1 100 ? -11.784 -3.400 4.612 1.00 94.00 100 ILE A O 1
ATOM 815 N N . TRP A 1 101 ? -11.076 -1.409 5.379 1.00 92.69 101 TRP A N 1
ATOM 816 C CA . TRP A 1 101 ? -12.365 -0.738 5.234 1.00 92.69 101 TRP A CA 1
ATOM 817 C C . TRP A 1 101 ? -12.835 -0.646 3.772 1.00 92.69 101 TRP A C 1
ATOM 819 O O . TRP A 1 101 ? -14.015 -0.837 3.477 1.00 92.69 101 TRP A O 1
ATOM 829 N N . ALA A 1 102 ? -11.925 -0.362 2.838 1.00 91.44 102 ALA A N 1
ATOM 830 C CA . ALA A 1 102 ? -12.247 -0.256 1.420 1.00 91.44 102 ALA A CA 1
ATOM 831 C C . ALA A 1 102 ? -12.602 -1.626 0.823 1.00 91.44 102 ALA A C 1
ATOM 833 O O . ALA A 1 102 ? -13.549 -1.741 0.044 1.00 91.44 102 ALA A O 1
ATOM 834 N N . MET A 1 103 ? -11.878 -2.678 1.210 1.00 91.19 103 MET A N 1
ATOM 835 C CA . MET A 1 103 ? -12.019 -4.029 0.661 1.00 91.19 103 MET A CA 1
ATOM 836 C C . MET A 1 103 ? -13.115 -4.869 1.336 1.00 91.19 103 MET A C 1
ATOM 838 O O . MET A 1 103 ? -13.222 -6.060 1.055 1.00 91.19 103 MET A O 1
ATOM 842 N N . SER A 1 104 ? -13.989 -4.274 2.154 1.00 85.62 104 SER A N 1
ATOM 843 C CA . SER A 1 104 ? -15.104 -4.992 2.793 1.00 85.62 104 SER A CA 1
ATOM 844 C C . SER A 1 104 ? -16.152 -5.537 1.812 1.00 85.62 104 SER A C 1
ATOM 846 O O . SER A 1 104 ? -16.982 -6.355 2.200 1.00 85.62 104 SER A O 1
ATOM 848 N N . LYS A 1 105 ? -16.161 -5.081 0.548 1.00 86.25 105 LYS A N 1
ATOM 849 C CA . LYS A 1 105 ? -17.098 -5.565 -0.482 1.00 86.25 105 LYS A CA 1
ATOM 850 C C . LYS A 1 105 ? -16.412 -6.554 -1.432 1.00 86.25 105 LYS A C 1
ATOM 852 O O . LYS A 1 105 ? -15.371 -6.198 -1.993 1.00 86.25 105 LYS A O 1
ATOM 857 N N . PRO A 1 106 ? -17.028 -7.717 -1.716 1.00 85.56 106 PRO A N 1
ATOM 858 C CA . PRO A 1 106 ? -16.432 -8.743 -2.574 1.00 85.56 106 PRO A CA 1
ATOM 859 C C . PRO A 1 106 ? -16.150 -8.235 -3.995 1.00 85.56 106 PRO A C 1
ATOM 861 O O . PRO A 1 106 ? -15.113 -8.565 -4.566 1.00 85.56 106 PRO A O 1
ATOM 864 N N . ASP A 1 107 ? -17.001 -7.355 -4.533 1.00 87.94 107 ASP A N 1
ATOM 865 C CA . ASP A 1 107 ? -16.811 -6.783 -5.872 1.00 87.94 107 ASP A CA 1
ATOM 866 C C . ASP A 1 107 ? -15.496 -6.001 -5.991 1.00 87.94 107 ASP A C 1
ATOM 868 O O . ASP A 1 107 ? -14.768 -6.151 -6.973 1.00 87.94 107 ASP A O 1
ATOM 872 N N . GLN A 1 108 ? -15.153 -5.205 -4.972 1.00 88.50 108 GLN A N 1
ATOM 873 C CA . GLN A 1 108 ? -13.926 -4.401 -4.958 1.00 88.50 108 GLN A CA 1
ATOM 874 C C . GLN A 1 108 ? -12.683 -5.275 -4.849 1.00 88.50 108 GLN A C 1
ATOM 876 O O . GLN A 1 108 ? -11.699 -5.038 -5.550 1.00 88.50 108 GLN A O 1
ATOM 881 N N . LEU A 1 109 ? -12.750 -6.305 -4.004 1.00 88.50 109 LEU A N 1
ATOM 882 C CA . LEU A 1 109 ? -11.682 -7.282 -3.877 1.00 88.50 109 LEU A CA 1
ATOM 883 C C . LEU A 1 109 ? -11.464 -7.998 -5.217 1.00 88.50 109 LEU A C 1
ATOM 885 O O . LEU A 1 109 ? -10.337 -8.076 -5.694 1.00 88.50 109 LEU A O 1
ATOM 889 N N . SER A 1 110 ? -12.541 -8.437 -5.876 1.00 89.44 110 SER A N 1
ATOM 890 C CA . SER A 1 110 ? -12.459 -9.109 -7.177 1.00 89.44 110 SER A CA 1
ATOM 891 C C . SER A 1 110 ? -11.851 -8.215 -8.266 1.00 89.44 110 SER A C 1
ATOM 893 O O . SER A 1 110 ? -11.046 -8.686 -9.071 1.00 89.44 110 SER A O 1
ATOM 895 N N . LEU A 1 111 ? -12.186 -6.918 -8.271 1.00 91.38 111 LEU A N 1
ATOM 896 C CA . LEU A 1 111 ? -11.606 -5.936 -9.183 1.00 91.38 111 LEU A CA 1
ATOM 897 C C . LEU A 1 111 ? -10.103 -5.782 -8.924 1.00 91.38 111 LEU A C 1
ATOM 899 O O . LEU A 1 111 ? -9.320 -5.870 -9.866 1.00 91.38 111 LEU A O 1
ATOM 903 N N . LEU A 1 112 ? -9.699 -5.596 -7.661 1.00 92.62 112 LEU A N 1
ATOM 904 C CA . LEU A 1 112 ? -8.291 -5.464 -7.286 1.00 92.62 112 LEU A CA 1
ATOM 905 C C . LEU A 1 112 ? -7.491 -6.704 -7.694 1.00 92.62 112 LEU A C 1
ATOM 907 O O . LEU A 1 112 ? -6.435 -6.575 -8.301 1.00 92.62 112 LEU A O 1
ATOM 911 N N . PHE A 1 113 ? -8.021 -7.898 -7.420 1.00 92.19 113 PHE A N 1
ATOM 912 C CA . PHE A 1 113 ? -7.404 -9.165 -7.812 1.00 92.19 113 PHE A CA 1
ATOM 913 C C . PHE A 1 113 ? -7.176 -9.248 -9.323 1.00 92.19 113 PHE A C 1
ATOM 915 O O . PHE A 1 113 ? -6.076 -9.589 -9.751 1.00 92.19 113 PHE A O 1
ATOM 922 N N . LYS A 1 114 ? -8.184 -8.899 -10.134 1.00 92.00 114 LYS A N 1
ATOM 923 C CA . LYS A 1 114 ? -8.060 -8.884 -11.601 1.00 92.00 114 LYS A CA 1
ATOM 924 C C . LYS A 1 114 ? -7.002 -7.887 -12.070 1.00 92.00 114 LYS A C 1
ATOM 926 O O . LYS A 1 114 ? -6.192 -8.231 -12.925 1.00 92.00 114 LYS A O 1
ATOM 931 N N . LEU A 1 115 ? -6.992 -6.681 -11.501 1.00 94.19 115 LEU A N 1
ATOM 932 C CA . LEU A 1 115 ? -6.017 -5.642 -11.836 1.00 94.19 115 LEU A CA 1
ATOM 933 C C . LEU A 1 115 ? -4.586 -6.077 -11.492 1.00 94.19 115 LEU A C 1
ATOM 935 O O . LEU A 1 115 ? -3.695 -5.952 -12.329 1.00 94.19 115 LEU A O 1
ATOM 939 N N . LEU A 1 116 ? -4.372 -6.630 -10.294 1.00 94.56 116 LEU A N 1
ATOM 940 C CA . LEU A 1 116 ? -3.066 -7.137 -9.873 1.00 94.56 116 LEU A CA 1
ATOM 941 C C . LEU A 1 116 ? -2.616 -8.315 -10.736 1.00 94.56 116 LEU A C 1
ATOM 943 O O . LEU A 1 116 ? -1.477 -8.323 -11.179 1.00 94.56 116 LEU A O 1
ATOM 947 N N . ALA A 1 117 ? -3.501 -9.268 -11.040 1.00 93.56 117 ALA A N 1
ATOM 948 C CA . ALA A 1 117 ? -3.176 -10.384 -11.925 1.00 93.56 117 ALA A CA 1
ATOM 949 C C . ALA A 1 117 ? -2.741 -9.904 -13.318 1.00 93.56 117 ALA A C 1
ATOM 951 O O . ALA A 1 117 ? -1.742 -10.387 -13.849 1.00 93.56 117 ALA A O 1
ATOM 952 N N . TRP A 1 118 ? -3.453 -8.929 -13.890 1.00 94.69 118 TRP A N 1
ATOM 953 C CA . TRP A 1 118 ? -3.117 -8.369 -15.198 1.00 94.69 118 TRP A CA 1
ATOM 954 C C . TRP A 1 118 ? -1.780 -7.619 -15.169 1.00 94.69 118 TRP A C 1
ATOM 956 O O . TRP A 1 118 ? -0.951 -7.811 -16.054 1.00 94.69 118 TRP A O 1
ATOM 966 N N . LEU A 1 119 ? -1.534 -6.826 -14.120 1.00 93.69 119 LEU A N 1
ATOM 967 C CA . LEU A 1 119 ? -0.261 -6.133 -13.914 1.00 93.69 119 LEU A CA 1
ATOM 968 C C . LEU A 1 119 ? 0.908 -7.121 -13.795 1.00 93.69 119 LEU A C 1
ATOM 970 O O . LEU A 1 119 ? 1.929 -6.942 -14.453 1.00 93.69 119 LEU A O 1
ATOM 974 N N . THR A 1 120 ? 0.747 -8.189 -13.010 1.00 92.56 120 THR A N 1
ATOM 975 C CA . THR A 1 120 ? 1.756 -9.246 -12.878 1.00 92.56 120 THR A CA 1
ATOM 976 C C . THR A 1 120 ? 2.012 -9.940 -14.208 1.00 92.56 120 THR A C 1
ATOM 978 O O . THR A 1 120 ? 3.167 -10.150 -14.563 1.00 92.56 120 THR A O 1
ATOM 981 N N . ALA A 1 121 ? 0.961 -10.289 -14.957 1.00 92.88 121 ALA A N 1
ATOM 982 C CA . ALA A 1 121 ? 1.106 -10.906 -16.273 1.00 92.88 121 ALA A CA 1
ATOM 983 C C . ALA A 1 121 ? 1.890 -9.997 -17.224 1.00 92.88 121 ALA A C 1
ATOM 985 O O . ALA A 1 121 ? 2.812 -10.461 -17.889 1.00 92.88 121 ALA A O 1
ATOM 986 N N . PHE A 1 122 ? 1.571 -8.701 -17.233 1.00 92.00 122 PHE A N 1
ATOM 987 C CA . PHE A 1 122 ? 2.294 -7.711 -18.020 1.00 92.00 122 PHE A CA 1
ATOM 988 C C . PHE A 1 122 ? 3.781 -7.648 -17.634 1.00 92.00 122 PHE A C 1
ATOM 990 O O . PHE A 1 122 ? 4.635 -7.751 -18.509 1.00 92.00 122 PHE A O 1
ATOM 997 N N . TRP A 1 123 ? 4.105 -7.564 -16.339 1.00 90.94 123 TRP A N 1
ATOM 998 C CA . TRP A 1 123 ? 5.498 -7.547 -15.871 1.00 90.94 123 TRP A CA 1
ATOM 999 C C . TRP A 1 123 ? 6.261 -8.837 -16.183 1.00 90.94 123 TRP A C 1
ATOM 1001 O O . TRP A 1 123 ? 7.442 -8.776 -16.508 1.00 90.94 123 TRP A O 1
ATOM 1011 N N . VAL A 1 124 ? 5.606 -10.000 -16.118 1.00 90.12 124 VAL A N 1
ATOM 1012 C CA . VAL A 1 124 ? 6.213 -11.283 -16.507 1.00 90.12 124 VAL A CA 1
ATOM 1013 C C . VAL A 1 124 ? 6.509 -11.314 -18.003 1.00 90.12 124 VAL A C 1
ATOM 1015 O O . VAL A 1 124 ? 7.606 -11.703 -18.392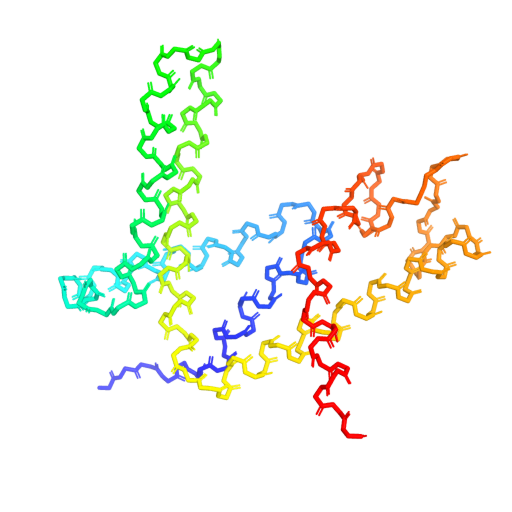 1.00 90.12 124 VAL A O 1
ATOM 1018 N N . VAL A 1 125 ? 5.550 -10.911 -18.842 1.00 91.38 125 VAL A N 1
ATOM 1019 C CA . VAL A 1 125 ? 5.725 -10.884 -20.302 1.00 91.38 125 VAL A CA 1
ATOM 1020 C C . VAL A 1 125 ? 6.858 -9.945 -20.690 1.00 91.38 125 VAL A C 1
ATOM 1022 O O . VAL A 1 125 ? 7.704 -10.327 -21.495 1.00 91.38 125 VAL A O 1
ATOM 1025 N N . ASP A 1 126 ? 6.906 -8.757 -20.093 1.00 87.81 126 ASP A N 1
ATOM 1026 C CA . ASP A 1 126 ? 7.990 -7.818 -20.346 1.00 87.81 126 ASP A CA 1
ATOM 1027 C C . ASP A 1 126 ? 9.346 -8.391 -19.887 1.00 87.81 126 ASP A C 1
ATOM 1029 O O . ASP A 1 126 ? 10.289 -8.421 -20.672 1.00 87.81 126 ASP A O 1
ATOM 1033 N N . ALA A 1 127 ? 9.440 -8.967 -18.684 1.00 86.06 127 ALA A N 1
ATOM 1034 C CA . ALA A 1 127 ? 10.688 -9.570 -18.211 1.00 86.06 127 ALA A CA 1
ATOM 1035 C C . ALA A 1 127 ? 11.171 -10.726 -19.110 1.00 86.06 127 ALA A C 1
ATOM 1037 O O . ALA A 1 127 ? 12.372 -10.877 -19.338 1.00 86.06 127 ALA A O 1
ATOM 1038 N N . LEU A 1 128 ? 10.253 -11.536 -19.651 1.00 88.25 128 LEU A N 1
ATOM 1039 C CA . LEU A 1 128 ? 10.575 -12.586 -20.625 1.00 88.25 128 LEU A CA 1
ATOM 1040 C C . LEU A 1 128 ? 11.038 -12.001 -21.963 1.00 88.25 128 LEU A C 1
ATOM 1042 O O . LEU A 1 128 ? 11.987 -12.511 -22.559 1.00 88.25 128 LEU A O 1
ATOM 1046 N N . PHE A 1 129 ? 10.405 -10.922 -22.423 1.00 87.44 129 PHE A N 1
ATOM 1047 C CA . PHE A 1 129 ? 10.846 -10.193 -23.607 1.00 87.44 129 PHE A CA 1
ATOM 1048 C C . PHE A 1 129 ? 12.256 -9.623 -23.406 1.00 87.44 129 PHE A C 1
ATOM 1050 O O . PHE A 1 129 ? 13.132 -9.840 -24.241 1.00 87.44 129 PHE A O 1
ATOM 1057 N N . GLN A 1 130 ? 12.515 -9.012 -22.250 1.00 85.69 130 GLN A N 1
ATOM 1058 C CA . GLN A 1 130 ? 13.829 -8.516 -21.861 1.00 85.69 130 GLN A CA 1
ATOM 1059 C C . GLN A 1 130 ? 14.877 -9.632 -21.780 1.00 85.69 130 GLN A C 1
ATOM 1061 O O . GLN A 1 130 ? 16.031 -9.414 -22.149 1.00 85.69 130 GLN A O 1
ATOM 1066 N N . ALA A 1 131 ? 14.498 -10.835 -21.344 1.00 83.25 131 ALA A N 1
ATOM 1067 C CA . ALA A 1 131 ? 15.378 -12.002 -21.344 1.00 83.25 131 ALA A CA 1
ATOM 1068 C C . ALA A 1 131 ? 15.755 -12.459 -22.765 1.00 83.25 131 ALA A C 1
ATOM 1070 O O . ALA A 1 131 ? 16.890 -12.868 -22.992 1.00 83.25 131 ALA A O 1
ATOM 1071 N N . ALA A 1 132 ? 14.812 -12.391 -23.710 1.00 86.19 132 ALA A N 1
ATOM 1072 C CA . ALA A 1 132 ? 15.004 -12.854 -25.083 1.00 86.19 132 ALA A CA 1
ATOM 1073 C C . ALA A 1 132 ? 15.721 -11.829 -25.978 1.00 86.19 132 ALA A C 1
ATOM 1075 O O . ALA A 1 132 ? 16.549 -12.207 -26.802 1.00 86.19 132 ALA A O 1
ATOM 1076 N N . VAL A 1 133 ? 15.399 -10.540 -25.830 1.00 84.69 133 VAL A N 1
ATOM 1077 C CA . VAL A 1 133 ? 15.872 -9.453 -26.710 1.00 84.69 133 VAL A CA 1
ATOM 1078 C C . VAL A 1 133 ? 17.027 -8.663 -26.081 1.00 84.69 133 VAL A C 1
ATOM 1080 O O . VAL A 1 133 ? 17.773 -7.985 -26.781 1.00 84.69 133 VAL A O 1
ATOM 1083 N N . GLY A 1 134 ? 17.208 -8.756 -24.762 1.00 78.31 134 GLY A N 1
ATOM 1084 C CA . GLY A 1 134 ? 18.226 -8.011 -24.014 1.00 78.31 134 GLY A CA 1
ATOM 1085 C C . GLY A 1 134 ? 17.784 -6.618 -23.549 1.00 78.31 134 GLY A C 1
ATOM 1086 O O . GLY A 1 134 ? 18.511 -5.991 -22.773 1.00 78.31 134 GLY A O 1
ATOM 1087 N N . GLN A 1 135 ? 16.596 -6.160 -23.964 1.00 80.69 135 GLN A N 1
ATOM 1088 C CA . GLN A 1 135 ? 15.968 -4.899 -23.553 1.00 80.69 135 GLN A CA 1
ATOM 1089 C C . GLN A 1 135 ? 14.473 -5.087 -23.260 1.00 80.69 135 GLN A C 1
ATOM 1091 O O . GLN A 1 135 ? 13.827 -5.919 -23.897 1.00 80.69 135 GLN A O 1
ATOM 1096 N N . ASP A 1 136 ? 13.929 -4.326 -22.311 1.00 80.75 136 ASP A N 1
ATOM 1097 C CA . ASP A 1 136 ? 12.487 -4.308 -22.016 1.00 80.75 136 ASP A CA 1
ATOM 1098 C C . ASP A 1 136 ? 11.671 -3.516 -23.061 1.00 80.75 136 ASP A C 1
ATOM 1100 O O . ASP A 1 136 ? 12.231 -2.943 -24.003 1.00 80.75 136 ASP A O 1
ATOM 1104 N N . PHE A 1 137 ? 10.339 -3.456 -22.910 1.00 83.06 137 PHE A N 1
ATOM 1105 C CA . PHE A 1 137 ? 9.481 -2.683 -23.821 1.00 83.06 137 PHE A CA 1
ATOM 1106 C C . PHE A 1 137 ? 9.738 -1.168 -23.786 1.00 83.06 137 PHE A C 1
ATOM 1108 O O . PHE A 1 137 ? 9.307 -0.457 -24.695 1.00 83.06 137 PHE A O 1
ATOM 1115 N N . PHE A 1 138 ? 10.434 -0.665 -22.766 1.00 81.62 138 PHE A N 1
ATOM 1116 C CA . PHE A 1 138 ? 10.773 0.747 -22.593 1.00 81.62 138 PHE A CA 1
ATOM 1117 C C . PHE A 1 138 ? 12.221 1.074 -23.003 1.00 81.62 138 PHE A C 1
ATOM 1119 O O . PHE A 1 138 ? 12.632 2.230 -22.908 1.00 81.62 138 PHE A O 1
ATOM 1126 N N . GLY A 1 139 ? 12.977 0.090 -23.503 1.00 73.50 139 GLY A N 1
ATOM 1127 C CA . GLY A 1 139 ? 14.346 0.247 -23.991 1.00 73.50 139 GLY A CA 1
ATOM 1128 C C . GLY A 1 139 ? 15.442 0.147 -22.924 1.00 73.50 139 GLY A C 1
ATOM 1129 O O . GLY A 1 139 ? 16.594 0.443 -23.238 1.00 73.50 139 GLY A O 1
ATOM 1130 N N . TYR A 1 140 ? 15.148 -0.267 -21.684 1.00 79.06 140 TYR A N 1
ATOM 1131 C CA . TYR A 1 140 ? 16.203 -0.493 -20.690 1.00 79.06 140 TYR A CA 1
ATOM 1132 C C . TYR A 1 140 ? 16.880 -1.848 -20.890 1.00 79.06 140 TYR A C 1
ATOM 1134 O O . TYR A 1 140 ? 16.238 -2.898 -20.994 1.00 79.06 140 TYR A O 1
ATOM 1142 N N . THR A 1 141 ? 18.210 -1.828 -20.883 1.00 71.62 141 THR A N 1
ATOM 1143 C CA . THR A 1 141 ? 19.053 -3.004 -21.098 1.00 71.62 141 THR A CA 1
ATOM 1144 C C . THR A 1 141 ? 19.349 -3.750 -19.801 1.00 71.62 141 THR A C 1
ATOM 1146 O O . THR A 1 141 ? 19.343 -3.192 -18.700 1.00 71.62 141 THR A O 1
ATOM 1149 N N . ASN A 1 142 ? 19.632 -5.046 -19.923 1.00 64.31 142 ASN A N 1
ATOM 1150 C CA . ASN A 1 142 ? 20.111 -5.833 -18.792 1.00 64.31 142 ASN A CA 1
ATOM 1151 C C . ASN A 1 142 ? 21.549 -5.440 -18.419 1.00 64.31 142 ASN A C 1
ATOM 1153 O O . ASN A 1 142 ? 22.436 -5.402 -19.273 1.00 64.31 142 ASN A O 1
ATOM 1157 N N . ALA A 1 143 ? 21.807 -5.249 -17.121 1.00 60.81 143 ALA A N 1
ATOM 1158 C CA . ALA A 1 143 ? 23.174 -5.300 -16.611 1.00 60.81 143 ALA A CA 1
ATOM 1159 C C . ALA A 1 143 ? 23.707 -6.727 -16.821 1.00 60.81 143 ALA A C 1
ATOM 1161 O O . ALA A 1 143 ? 23.012 -7.702 -16.531 1.00 60.81 143 ALA A O 1
ATOM 1162 N N . SER A 1 144 ? 24.931 -6.827 -17.335 1.00 56.94 144 SER A N 1
ATOM 1163 C CA . SER A 1 144 ? 25.541 -7.914 -18.126 1.00 56.94 144 SER A CA 1
ATOM 1164 C C . SER A 1 144 ? 25.619 -9.334 -17.522 1.00 56.94 144 SER A C 1
ATOM 1166 O O . SER A 1 144 ? 26.350 -10.178 -18.032 1.00 56.94 144 SER A O 1
ATOM 1168 N N . SER A 1 145 ? 24.856 -9.661 -16.476 1.00 62.12 145 SER A N 1
ATOM 1169 C CA . SER A 1 145 ? 24.749 -11.028 -15.944 1.00 62.12 145 SER A CA 1
ATOM 1170 C C . SER A 1 145 ? 23.468 -11.308 -15.127 1.00 62.12 145 SER A C 1
ATOM 1172 O O . SER A 1 145 ? 23.387 -12.329 -14.447 1.00 62.12 145 SER A O 1
ATOM 1174 N N . ARG A 1 146 ? 22.463 -10.409 -15.108 1.00 65.56 146 ARG A N 1
ATOM 1175 C CA . ARG A 1 146 ? 21.259 -10.568 -14.258 1.00 65.56 146 ARG A CA 1
ATOM 1176 C C . ARG A 1 146 ? 19.984 -10.067 -14.938 1.00 65.56 146 ARG A C 1
ATOM 1178 O O . ARG A 1 146 ? 19.987 -9.009 -15.558 1.00 65.56 146 ARG A O 1
ATOM 1185 N N . LEU A 1 147 ? 18.881 -10.792 -14.731 1.00 65.50 147 LEU A N 1
ATOM 1186 C CA . LEU A 1 147 ? 17.529 -10.309 -15.032 1.00 65.50 147 LEU A CA 1
ATOM 1187 C C . LEU A 1 147 ? 17.075 -9.350 -13.919 1.00 65.50 147 LEU A C 1
ATOM 1189 O O . LEU A 1 147 ? 16.790 -9.785 -12.803 1.00 65.50 147 LEU A O 1
ATOM 1193 N N . ASN A 1 148 ? 17.020 -8.050 -14.212 1.00 70.31 148 ASN A N 1
ATOM 1194 C CA . ASN A 1 148 ? 16.735 -6.998 -13.221 1.00 70.31 148 ASN A CA 1
ATOM 1195 C C . ASN A 1 148 ? 15.345 -6.328 -13.385 1.00 70.31 148 ASN A C 1
ATOM 1197 O O . ASN A 1 148 ? 15.009 -5.420 -12.627 1.00 70.31 148 ASN A O 1
ATOM 1201 N N . GLY A 1 149 ? 14.522 -6.736 -14.355 1.00 62.03 149 GLY A N 1
ATOM 1202 C CA . GLY A 1 149 ? 13.426 -5.906 -14.885 1.00 62.03 149 GLY A CA 1
ATOM 1203 C C . GLY A 1 149 ? 12.204 -5.630 -13.992 1.00 62.03 149 GLY A C 1
ATOM 1204 O O . GLY A 1 149 ? 11.376 -6.496 -13.789 1.00 62.03 149 GLY A O 1
ATOM 1205 N N . ILE A 1 150 ? 12.031 -4.385 -13.537 1.00 65.19 150 ILE A N 1
ATOM 1206 C CA . ILE A 1 150 ? 10.753 -3.647 -13.369 1.00 65.19 150 ILE A CA 1
ATOM 1207 C C . ILE A 1 150 ? 11.179 -2.165 -13.287 1.00 65.19 150 ILE A C 1
ATOM 1209 O O . ILE A 1 150 ? 11.748 -1.724 -12.295 1.00 65.19 150 ILE A O 1
ATOM 1213 N N . PHE A 1 151 ? 11.013 -1.417 -14.370 1.00 63.22 151 PHE A N 1
ATOM 1214 C CA . PHE A 1 151 ? 12.145 -0.926 -15.190 1.00 63.22 151 PHE A CA 1
ATOM 1215 C C . PHE A 1 151 ? 13.107 0.159 -14.607 1.00 63.22 151 PHE A C 1
ATOM 1217 O O . PHE A 1 151 ? 12.840 0.729 -13.547 1.00 63.22 151 PHE A O 1
ATOM 1224 N N . GLY A 1 152 ? 14.276 0.339 -15.262 1.00 65.12 152 GLY A N 1
ATOM 1225 C CA . GLY A 1 152 ? 15.664 0.608 -14.759 1.00 65.12 152 GLY A CA 1
ATOM 1226 C C . GLY A 1 152 ? 15.968 1.773 -13.780 1.00 65.12 152 GLY A C 1
ATOM 1227 O O . GLY A 1 152 ? 15.109 2.587 -13.464 1.00 65.12 152 GLY A O 1
ATOM 1228 N N . GLU A 1 153 ? 17.159 1.906 -13.164 1.00 57.47 153 GLU A N 1
ATOM 1229 C CA . GLU A 1 153 ? 18.546 1.609 -13.599 1.00 57.47 153 GLU A CA 1
ATOM 1230 C C . GLU A 1 153 ? 19.359 0.930 -12.454 1.00 57.47 153 GLU A C 1
ATOM 1232 O O . GLU A 1 153 ? 19.600 1.563 -11.437 1.00 57.47 153 GLU A O 1
ATOM 1237 N N . GLU A 1 154 ? 19.761 -0.347 -12.573 1.00 57.41 154 GLU A N 1
ATOM 1238 C CA . GLU A 1 154 ? 20.504 -1.170 -11.565 1.00 57.41 154 GLU A CA 1
ATOM 1239 C C . GLU A 1 154 ? 19.728 -1.823 -10.383 1.00 57.41 154 GLU A C 1
ATOM 1241 O O . GLU A 1 154 ? 20.328 -2.478 -9.530 1.00 57.41 154 GLU A O 1
ATOM 1246 N N . GLY A 1 155 ? 18.395 -1.735 -10.304 1.00 59.94 155 GLY A N 1
ATOM 1247 C CA . GLY A 1 155 ? 17.629 -2.296 -9.169 1.00 59.94 155 GLY A CA 1
ATOM 1248 C C . GLY A 1 155 ? 17.129 -3.745 -9.337 1.00 59.94 155 GLY A C 1
ATOM 1249 O O . GLY A 1 155 ? 16.524 -4.069 -10.350 1.00 59.94 155 GLY A O 1
ATOM 1250 N N . LEU A 1 156 ? 17.240 -4.589 -8.297 1.00 68.19 156 LEU A N 1
ATOM 1251 C CA . LEU A 1 156 ? 16.632 -5.939 -8.209 1.00 68.19 156 LEU A CA 1
ATOM 1252 C C . LEU A 1 156 ? 15.133 -5.893 -7.840 1.00 68.19 156 LEU A C 1
ATOM 1254 O O . LEU A 1 156 ? 14.690 -6.510 -6.870 1.00 68.19 156 LEU A O 1
ATOM 1258 N N . LYS A 1 157 ? 14.331 -5.114 -8.573 1.00 78.81 157 LYS A N 1
ATOM 1259 C CA . LYS A 1 157 ? 12.916 -4.884 -8.221 1.00 78.81 157 LYS A CA 1
ATOM 1260 C C . LYS A 1 157 ? 12.015 -6.065 -8.584 1.00 78.81 157 LYS A C 1
ATOM 1262 O O . LYS A 1 157 ? 11.114 -6.380 -7.806 1.00 78.81 157 LYS A O 1
ATOM 1267 N N . LEU A 1 158 ? 12.288 -6.744 -9.706 1.00 78.62 158 LEU A N 1
ATOM 1268 C CA . LEU A 1 158 ? 11.540 -7.936 -10.132 1.00 78.62 158 LEU A CA 1
ATOM 1269 C C . LEU A 1 158 ? 11.525 -9.006 -9.037 1.00 78.62 158 LEU A C 1
ATOM 1271 O O . LEU A 1 158 ? 10.462 -9.496 -8.665 1.00 78.62 158 LEU A O 1
ATOM 1275 N N . GLY A 1 159 ? 12.702 -9.317 -8.483 1.00 78.81 159 GLY A N 1
ATOM 1276 C CA . GLY A 1 159 ? 12.868 -10.362 -7.471 1.00 78.81 159 GLY A CA 1
ATOM 1277 C C . GLY A 1 159 ? 12.087 -10.105 -6.181 1.00 78.81 159 GLY A C 1
ATOM 1278 O O . GLY A 1 159 ? 11.695 -11.056 -5.516 1.00 78.81 159 GLY A O 1
ATOM 1279 N N . ASN A 1 160 ? 11.802 -8.841 -5.857 1.00 81.94 160 ASN A N 1
ATOM 1280 C CA . ASN A 1 160 ? 11.008 -8.477 -4.683 1.00 81.94 160 ASN A CA 1
ATOM 1281 C C . ASN A 1 160 ? 9.508 -8.404 -4.996 1.00 81.94 160 ASN A C 1
ATOM 1283 O O . ASN A 1 160 ? 8.683 -8.794 -4.174 1.00 81.94 160 ASN A O 1
ATOM 1287 N N . ALA A 1 161 ? 9.144 -7.900 -6.176 1.00 85.00 161 ALA A N 1
ATOM 1288 C CA . ALA A 1 161 ? 7.749 -7.708 -6.558 1.00 85.00 161 ALA A CA 1
ATOM 1289 C C . ALA A 1 161 ? 7.051 -9.021 -6.929 1.00 85.00 161 ALA A C 1
ATOM 1291 O O . ALA A 1 161 ? 5.903 -9.245 -6.542 1.00 85.00 161 ALA A O 1
ATOM 1292 N N . LEU A 1 162 ? 7.738 -9.897 -7.669 1.00 86.25 162 LEU A N 1
ATOM 1293 C CA . LEU A 1 162 ? 7.135 -11.108 -8.217 1.00 86.25 162 LEU A CA 1
ATOM 1294 C C . LEU A 1 162 ? 6.638 -12.076 -7.132 1.00 86.25 162 LEU A C 1
ATOM 1296 O O . LEU A 1 162 ? 5.500 -12.518 -7.249 1.00 86.25 162 LEU A O 1
ATOM 1300 N N . PRO A 1 163 ? 7.389 -12.376 -6.051 1.00 88.94 163 PRO A N 1
ATOM 1301 C CA . PRO A 1 163 ? 6.901 -13.274 -5.002 1.00 88.94 163 PRO A CA 1
ATOM 1302 C C . PRO A 1 163 ? 5.630 -12.763 -4.317 1.00 88.94 163 PRO A C 1
ATOM 1304 O O . PRO A 1 163 ? 4.774 -13.553 -3.927 1.00 88.94 163 PRO A O 1
ATOM 1307 N N . VAL A 1 164 ? 5.488 -11.439 -4.205 1.00 89.62 164 VAL A N 1
ATOM 1308 C CA . VAL A 1 164 ? 4.313 -10.798 -3.603 1.00 89.62 164 VAL A CA 1
ATOM 1309 C C . VAL A 1 164 ? 3.115 -10.845 -4.552 1.00 89.62 164 VAL A C 1
ATOM 1311 O O . VAL A 1 164 ? 1.986 -11.035 -4.104 1.00 89.62 164 VAL A O 1
ATOM 1314 N N . LEU A 1 165 ? 3.341 -10.683 -5.859 1.00 91.12 165 LEU A N 1
ATOM 1315 C CA . LEU A 1 165 ? 2.270 -10.500 -6.840 1.00 91.12 165 LEU A CA 1
ATOM 1316 C C . LEU A 1 165 ? 1.901 -11.748 -7.661 1.00 91.12 165 LEU A C 1
ATOM 1318 O O . LEU A 1 165 ? 0.791 -11.832 -8.196 1.00 91.12 165 LEU A O 1
ATOM 1322 N N . ALA A 1 166 ? 2.791 -12.736 -7.747 1.00 90.44 166 ALA A N 1
ATOM 1323 C CA . ALA A 1 166 ? 2.564 -13.999 -8.446 1.00 90.44 166 ALA A CA 1
ATOM 1324 C C . ALA A 1 166 ? 1.327 -14.768 -7.949 1.00 90.44 166 ALA A C 1
ATOM 1326 O O . ALA A 1 166 ? 0.593 -15.280 -8.799 1.00 90.44 166 ALA A O 1
ATOM 1327 N N . PRO A 1 167 ? 1.010 -14.818 -6.635 1.00 91.88 167 PRO A N 1
ATOM 1328 C CA . PRO A 1 167 ? -0.185 -15.514 -6.163 1.00 91.88 167 PRO A CA 1
ATOM 1329 C C . PRO A 1 167 ? -1.479 -15.009 -6.813 1.00 91.88 167 PRO A C 1
ATOM 1331 O O . PRO A 1 167 ? -2.347 -15.815 -7.137 1.00 91.88 167 PRO A O 1
ATOM 1334 N N . PHE A 1 168 ? -1.606 -13.702 -7.073 1.00 91.19 168 PHE A N 1
ATOM 1335 C CA . PHE A 1 168 ? -2.804 -13.138 -7.710 1.00 91.19 168 PHE A CA 1
ATOM 1336 C C . PHE A 1 168 ? -2.973 -13.632 -9.149 1.00 91.19 168 PHE A C 1
ATOM 1338 O O . PHE A 1 168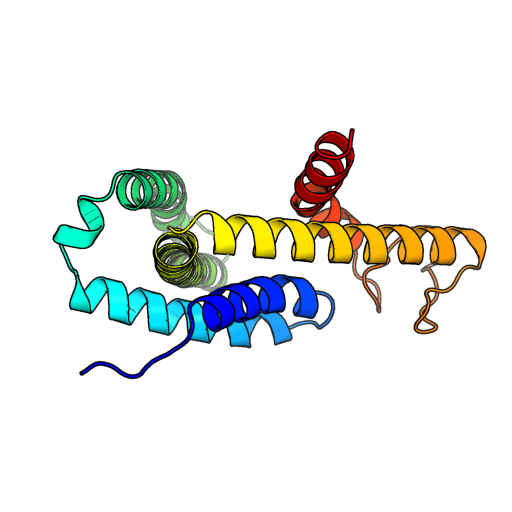 ? -4.084 -13.972 -9.554 1.00 91.19 168 PHE A O 1
ATOM 1345 N N . LEU A 1 169 ? -1.872 -13.725 -9.901 1.00 90.62 169 LEU A N 1
ATOM 1346 C CA . LEU A 1 169 ? -1.881 -14.266 -11.259 1.00 90.62 169 LEU A CA 1
ATOM 1347 C C . LEU A 1 169 ? -2.229 -15.758 -11.262 1.00 90.62 169 LEU A C 1
ATOM 1349 O O . LEU A 1 169 ? -3.113 -16.178 -12.004 1.00 90.62 169 LEU A O 1
ATOM 1353 N N . LEU A 1 170 ? -1.588 -16.551 -10.400 1.00 90.94 170 LEU A N 1
ATOM 1354 C CA . LEU A 1 170 ? -1.844 -17.992 -10.302 1.00 90.94 170 LEU A CA 1
ATOM 1355 C C . LEU A 1 170 ? -3.299 -18.291 -9.920 1.00 90.94 170 LEU A C 1
ATOM 1357 O O . LEU A 1 170 ? -3.930 -19.170 -10.507 1.00 90.94 170 LEU A O 1
ATOM 1361 N N . LEU A 1 171 ? -3.858 -17.533 -8.975 1.00 89.56 171 LEU A N 1
ATOM 1362 C CA . LEU A 1 171 ? -5.261 -17.661 -8.582 1.00 89.56 171 LEU A CA 1
ATOM 1363 C C . LEU A 1 171 ? -6.216 -17.260 -9.712 1.00 89.56 171 LEU A C 1
ATOM 1365 O O . LEU A 1 171 ? -7.221 -17.937 -9.918 1.00 89.56 171 LEU A O 1
ATOM 1369 N N . ALA A 1 172 ? -5.901 -16.206 -10.471 1.00 88.69 172 ALA A N 1
ATOM 1370 C CA . ALA A 1 172 ? -6.705 -15.794 -11.619 1.00 88.69 172 ALA A CA 1
ATOM 1371 C C . ALA A 1 172 ? -6.701 -16.844 -12.742 1.00 88.69 172 ALA A C 1
ATOM 1373 O O . ALA A 1 172 ? -7.744 -17.096 -13.342 1.00 88.69 172 ALA A O 1
ATOM 1374 N N . LEU A 1 173 ? -5.555 -17.485 -12.996 1.00 88.44 173 LEU A N 1
ATOM 1375 C CA . LEU A 1 173 ? -5.438 -18.572 -13.970 1.00 88.44 173 LEU A CA 1
ATOM 1376 C C . LEU A 1 173 ? -6.194 -19.828 -13.518 1.00 88.44 173 LEU A C 1
ATOM 1378 O O . LEU A 1 173 ? -6.849 -20.460 -14.339 1.00 88.44 173 LEU A O 1
ATOM 1382 N N . ARG A 1 174 ? -6.170 -20.154 -12.218 1.00 89.25 174 ARG A N 1
ATOM 1383 C CA . ARG A 1 174 ? -6.939 -21.276 -11.648 1.00 89.25 174 ARG A CA 1
ATOM 1384 C C . ARG A 1 174 ? -8.452 -21.058 -11.717 1.00 89.25 174 ARG A C 1
ATOM 1386 O O . ARG A 1 174 ? -9.199 -22.019 -11.845 1.00 89.25 174 ARG A O 1
ATOM 1393 N N . ALA A 1 175 ? -8.911 -19.818 -11.568 1.00 76.12 175 ALA A N 1
ATOM 1394 C CA . ALA A 1 175 ? -10.336 -19.485 -11.555 1.00 76.12 175 ALA A CA 1
ATOM 1395 C C . ALA A 1 175 ? -10.997 -19.547 -12.946 1.00 76.12 175 ALA A C 1
ATOM 1397 O O . ALA A 1 175 ? -12.214 -19.381 -13.046 1.00 76.12 175 ALA A O 1
ATOM 1398 N N . LYS A 1 176 ? -10.215 -19.756 -14.012 1.00 57.16 176 LYS A N 1
ATOM 1399 C CA . LYS A 1 176 ? -10.722 -19.942 -15.368 1.00 57.16 176 LYS A CA 1
ATOM 1400 C C . LYS A 1 176 ? -10.988 -21.444 -15.596 1.00 57.16 176 LYS A C 1
ATOM 1402 O O . LYS A 1 176 ? -10.054 -22.219 -15.400 1.00 57.16 176 LYS A O 1
ATOM 1407 N N . PRO A 1 177 ? -12.224 -21.858 -15.932 1.00 48.09 177 PRO A N 1
ATOM 1408 C CA . PRO A 1 177 ? -12.518 -23.240 -16.308 1.00 48.09 177 PRO A CA 1
ATOM 1409 C C . PRO A 1 177 ? -11.849 -23.625 -17.632 1.00 48.09 177 PRO A C 1
ATOM 1411 O O . PRO A 1 177 ? -11.636 -22.718 -18.477 1.00 48.09 177 PRO A O 1
#

Sequence (177 aa):
MTPSLKPQHFTWLIFFCFLLFPFKRSVELPLLIMTIGGGVLLYKYGRAFFQEPAVRLFTLLFACIWLPMLLSVTDSYDVKKSGGTVLVFIRFYLAGLLIIWAMSKPDQLSLLFKLLAWLTAFWVVDALFQAAVGQDFFGYTNASSRLNGIFGEEGLKLGNALPVLAPFLLLALRAKP

Radius of gyration: 18.98 Å; chains: 1; bounding box: 51×37×49 Å

Secondary structure (DSSP, 8-state):
------HHHHHHHHHHHHHTTTSGGGGHHHHHHHHHHHHHHHHHHHHHHTTSHHHHHHHHHHHHHHHHHHHHHTT-S-HHHHHHHHHHHHHHHHHHHHHHHHTTSHHHHHHHHHHHHHHHHHHHHHHHHHHHHSB-TT-PBPPTT----SSSSS--HHHHHHHHHHHHHHHHHHT--

pLDDT: mean 86.26, std 11.71, range [41.47, 97.25]

Foldseek 3Di:
DDDCPDLLVLLVLVLVLLVCLLPPCSSVVSLQVLLVVLVVVCVVCPVVLCVDPVLVVLVVVLCVPLVVLVVCLVVDPDNPVSVVVSVVSNSVSSSVSSVCVSPPDPVSVVVSLVSLLVVLVLQVVQLVVCVVVQAGPVGDGDDPPDSQDPDDDPHNSCVVSCVVRVVSNVVVVVPPD